Protein AF-A0A9W7G7T3-F1 (afdb_monomer_lite)

Sequence (96 aa):
MLIKSLGVVVLLHAAYGTIKFREANPDSLIESPPQEILLQLVVGFVIALVGTLYSLPPLGVVRGNSSKKENPKYVKPPPSSRSRDFDIFNHRMMPN

Organism: NCBI:txid722753

Secondary structure (DSSP, 8-state):
-HHHHHHHHHHHHHHHHHHHHHHH-TT-TTPPPPHHHHHHHHHHHHHHHHHHHTTSPPPP---------------PPPGGG--GGG----------

Foldseek 3Di:
DVLLVQLVVLLVVLVVQVVVVCVVPVPPPPDDPDVVSVVSNVVSVVSNVVVVVVVDDPDDPPPPPPPDPDDPPDDPDDPVPPPVPPPPDDPDDDDD

pLDDT: mean 76.76, std 17.27, range [45.81, 96.25]

Structure (mmCIF, N/CA/C/O backbone):
data_AF-A0A9W7G7T3-F1
#
_entry.id   AF-A0A9W7G7T3-F1
#
loop_
_atom_site.group_PDB
_atom_site.id
_atom_site.type_symbol
_atom_site.label_atom_id
_atom_site.label_alt_id
_atom_site.label_comp_id
_atom_site.label_asym_id
_atom_site.label_entity_id
_atom_site.label_seq_id
_atom_site.pdbx_PDB_ins_code
_atom_site.Cartn_x
_atom_site.Cartn_y
_atom_site.Cartn_z
_atom_site.occupancy
_atom_site.B_iso_or_equiv
_atom_site.auth_seq_id
_atom_site.auth_comp_id
_atom_site.auth_asym_id
_atom_site.auth_atom_id
_atom_site.pdbx_PDB_model_num
ATOM 1 N N . MET A 1 1 ? -13.928 -2.386 5.537 1.00 75.62 1 MET A N 1
ATOM 2 C CA . MET A 1 1 ? -13.401 -3.402 4.590 1.00 75.62 1 MET A CA 1
ATOM 3 C C . MET A 1 1 ? -13.118 -2.846 3.194 1.00 75.62 1 MET A C 1
ATOM 5 O O . MET A 1 1 ? -12.023 -3.090 2.709 1.00 75.62 1 MET A O 1
ATOM 9 N N . LEU A 1 2 ? -14.019 -2.060 2.586 1.00 87.94 2 LEU A N 1
ATOM 10 C CA . LEU A 1 2 ? -13.846 -1.510 1.225 1.00 87.94 2 LEU A CA 1
ATOM 11 C C . LEU A 1 2 ? -12.537 -0.722 1.004 1.00 87.94 2 LEU A C 1
ATOM 13 O O . LEU A 1 2 ? -11.865 -0.900 -0.007 1.00 87.94 2 LEU A O 1
ATOM 17 N N . ILE A 1 3 ? -12.134 0.106 1.973 1.00 89.25 3 ILE A N 1
ATOM 18 C CA . ILE A 1 3 ? -10.893 0.903 1.889 1.00 89.25 3 ILE A CA 1
ATOM 19 C C . ILE A 1 3 ? -9.653 -0.003 1.871 1.00 89.25 3 ILE A C 1
ATOM 21 O O . ILE A 1 3 ? -8.731 0.211 1.089 1.00 89.25 3 ILE A O 1
ATOM 25 N N . LYS A 1 4 ? -9.657 -1.067 2.685 1.00 89.81 4 LYS A N 1
ATOM 26 C CA . LYS A 1 4 ? -8.573 -2.055 2.716 1.00 89.81 4 LYS A CA 1
ATOM 27 C C . LYS A 1 4 ? -8.452 -2.771 1.369 1.00 89.81 4 LYS A C 1
ATOM 29 O O . LYS A 1 4 ? -7.348 -2.876 0.849 1.00 89.81 4 LYS A O 1
ATOM 34 N N . SER A 1 5 ? -9.564 -3.239 0.794 1.00 92.75 5 SER A N 1
ATOM 35 C CA . SER A 1 5 ? -9.543 -3.897 -0.520 1.00 92.75 5 SER A CA 1
ATOM 36 C C . SER A 1 5 ? -9.074 -2.957 -1.627 1.00 92.75 5 SER A C 1
ATOM 38 O O . SER A 1 5 ? -8.293 -3.377 -2.472 1.00 92.75 5 SER A O 1
ATOM 40 N N . LEU A 1 6 ? -9.477 -1.682 -1.591 1.00 93.38 6 LEU A N 1
ATOM 41 C CA . LEU A 1 6 ? -9.011 -0.686 -2.553 1.00 93.38 6 LEU A CA 1
ATOM 42 C C . LEU A 1 6 ? -7.488 -0.502 -2.477 1.00 93.38 6 LEU A C 1
ATOM 44 O O . LEU A 1 6 ? -6.818 -0.563 -3.503 1.00 93.38 6 LEU A O 1
ATOM 48 N N . GLY A 1 7 ? -6.932 -0.363 -1.268 1.00 91.38 7 GLY A N 1
ATOM 49 C CA . GLY A 1 7 ? -5.481 -0.275 -1.072 1.00 91.38 7 GLY A CA 1
ATOM 50 C C . GLY A 1 7 ? -4.733 -1.503 -1.603 1.00 91.38 7 GLY A C 1
ATOM 51 O O . GLY A 1 7 ? -3.716 -1.360 -2.276 1.00 91.38 7 GLY A O 1
ATOM 52 N N . VAL A 1 8 ? -5.271 -2.709 -1.385 1.00 93.94 8 VAL A N 1
ATOM 53 C CA . VAL A 1 8 ? -4.688 -3.956 -1.917 1.00 93.94 8 VAL A CA 1
ATOM 54 C C . VAL A 1 8 ? -4.709 -3.986 -3.447 1.00 93.94 8 VAL A C 1
ATOM 56 O O . VAL A 1 8 ? -3.714 -4.373 -4.052 1.00 93.94 8 VAL A O 1
ATOM 59 N N . VAL A 1 9 ? -5.801 -3.555 -4.085 1.00 95.88 9 VAL A N 1
ATOM 60 C CA . VAL A 1 9 ? -5.889 -3.494 -5.555 1.00 95.88 9 VAL A CA 1
ATOM 61 C C . VAL A 1 9 ? -4.871 -2.507 -6.126 1.00 95.88 9 VAL A C 1
ATOM 63 O O . VAL A 1 9 ? -4.199 -2.828 -7.103 1.00 95.88 9 VAL A O 1
ATOM 66 N N . VAL A 1 10 ? -4.703 -1.338 -5.501 1.00 94.06 10 VAL A N 1
ATOM 67 C CA . VAL A 1 10 ? -3.697 -0.348 -5.923 1.00 94.06 10 VAL A CA 1
ATOM 68 C C . VAL A 1 10 ? -2.280 -0.907 -5.784 1.00 94.06 10 VAL A C 1
ATOM 70 O O . VAL A 1 10 ? -1.472 -0.751 -6.696 1.00 94.06 10 VAL A O 1
ATOM 73 N N . LEU A 1 11 ? -1.983 -1.610 -4.688 1.00 95.69 11 LEU A N 1
ATOM 74 C CA . LEU A 1 11 ? -0.689 -2.274 -4.494 1.00 95.69 11 LEU A CA 1
ATOM 75 C C . LEU A 1 11 ? -0.437 -3.369 -5.534 1.00 95.69 11 LEU A C 1
ATOM 77 O O . LEU A 1 11 ? 0.665 -3.462 -6.069 1.00 95.69 11 LEU A O 1
ATOM 81 N N . LEU A 1 12 ? -1.456 -4.171 -5.852 1.00 96.25 12 LEU A N 1
ATOM 82 C CA . LEU A 1 12 ? -1.363 -5.195 -6.891 1.00 96.25 12 LEU A CA 1
ATOM 83 C C . LEU A 1 12 ? -1.086 -4.564 -8.260 1.00 96.25 12 LEU A C 1
ATOM 85 O O . LEU A 1 12 ? -0.259 -5.062 -9.019 1.00 96.25 12 LEU A O 1
ATOM 89 N N . HIS A 1 13 ? -1.747 -3.446 -8.560 1.00 95.06 13 HIS A N 1
ATOM 90 C CA . HIS A 1 13 ? -1.531 -2.713 -9.799 1.00 95.06 13 HIS A CA 1
ATOM 91 C C . HIS A 1 13 ? -0.112 -2.131 -9.883 1.00 95.06 13 HIS A C 1
ATOM 93 O O . HIS A 1 13 ? 0.548 -2.284 -10.909 1.00 95.06 13 HIS A O 1
ATOM 99 N N . ALA A 1 14 ? 0.400 -1.549 -8.795 1.00 93.69 14 ALA A N 1
ATOM 100 C CA . ALA A 1 14 ? 1.781 -1.072 -8.731 1.00 93.69 14 ALA A CA 1
ATOM 101 C C . ALA A 1 14 ? 2.793 -2.220 -8.918 1.00 93.69 14 ALA A C 1
ATOM 103 O O . ALA A 1 14 ? 3.767 -2.071 -9.653 1.00 93.69 14 ALA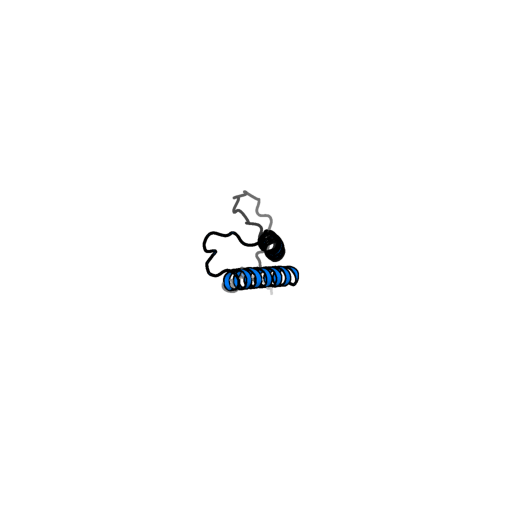 A O 1
ATOM 104 N N . ALA A 1 15 ? 2.540 -3.387 -8.313 1.00 93.62 15 ALA A N 1
ATOM 105 C CA . ALA A 1 15 ? 3.373 -4.579 -8.481 1.00 93.62 15 ALA A CA 1
ATOM 106 C C . ALA A 1 15 ? 3.347 -5.119 -9.920 1.00 93.62 15 ALA A C 1
ATOM 108 O O . ALA A 1 15 ? 4.371 -5.536 -10.452 1.00 93.62 15 ALA A O 1
ATOM 109 N N . TYR A 1 16 ? 2.194 -5.083 -10.586 1.00 94.69 16 TYR A N 1
ATOM 110 C CA . TYR A 1 16 ? 2.124 -5.412 -12.008 1.00 94.69 16 TYR A CA 1
ATOM 111 C C . TYR A 1 16 ? 2.949 -4.430 -12.854 1.00 94.69 16 TYR A C 1
ATOM 113 O O . TYR A 1 16 ? 3.685 -4.850 -13.747 1.00 94.69 16 TYR A O 1
ATOM 121 N N . GLY A 1 17 ? 2.884 -3.134 -12.533 1.00 91.62 17 GLY A N 1
ATOM 122 C CA . GLY A 1 17 ? 3.692 -2.099 -13.174 1.00 91.62 17 GLY A CA 1
ATOM 123 C C . GLY A 1 17 ? 5.197 -2.341 -13.033 1.00 91.62 17 GLY A C 1
ATOM 124 O O . GLY A 1 17 ? 5.922 -2.239 -14.022 1.00 91.62 17 GLY A O 1
ATOM 125 N N . THR A 1 18 ? 5.679 -2.729 -11.846 1.00 90.56 18 THR A N 1
ATOM 126 C CA . THR A 1 18 ? 7.108 -3.041 -11.649 1.00 90.56 18 THR A CA 1
ATOM 127 C C . THR A 1 18 ? 7.548 -4.271 -12.438 1.00 90.56 18 THR A C 1
ATOM 129 O O . THR A 1 18 ? 8.636 -4.262 -13.013 1.00 90.56 18 THR A O 1
ATOM 132 N N . ILE A 1 19 ? 6.706 -5.308 -12.514 1.00 91.50 19 ILE A N 1
ATOM 133 C CA . ILE A 1 19 ? 6.983 -6.499 -13.328 1.00 91.50 19 ILE A CA 1
ATOM 134 C C . ILE A 1 19 ? 7.094 -6.105 -14.800 1.00 91.50 19 ILE A C 1
ATOM 136 O O . ILE A 1 19 ? 8.076 -6.453 -15.449 1.00 91.50 19 ILE A O 1
ATOM 140 N N . LYS A 1 20 ? 6.141 -5.321 -15.315 1.00 91.62 20 LYS A N 1
ATOM 141 C CA . LYS A 1 20 ? 6.155 -4.876 -16.713 1.00 91.62 20 LYS A CA 1
ATOM 142 C C . LYS A 1 20 ? 7.336 -3.976 -17.046 1.00 91.62 20 LYS A C 1
ATOM 144 O O . LYS A 1 20 ? 7.934 -4.139 -18.104 1.00 91.62 20 LYS A O 1
ATOM 149 N N . PHE A 1 21 ? 7.712 -3.078 -16.139 1.00 89.31 21 PHE A N 1
ATOM 150 C CA . PHE A 1 21 ? 8.914 -2.264 -16.296 1.00 89.31 21 PHE A CA 1
ATOM 151 C C . PHE A 1 21 ? 10.175 -3.131 -16.408 1.00 89.31 21 PHE A C 1
ATOM 153 O O . PHE A 1 21 ? 11.022 -2.877 -17.262 1.00 89.31 21 PHE A O 1
ATOM 160 N N . ARG A 1 22 ? 10.272 -4.187 -15.593 1.00 88.62 22 ARG A N 1
ATOM 161 C CA . ARG A 1 22 ? 11.414 -5.107 -15.598 1.00 88.62 22 ARG A CA 1
ATOM 162 C C . ARG A 1 22 ? 11.428 -6.056 -16.795 1.00 88.62 22 ARG A C 1
ATOM 164 O O . ARG A 1 22 ? 12.499 -6.400 -17.273 1.00 88.62 22 ARG A O 1
ATOM 171 N N . GLU A 1 23 ? 10.262 -6.461 -17.290 1.00 89.75 23 GLU A N 1
ATOM 172 C CA . GLU A 1 23 ? 10.150 -7.195 -18.557 1.00 89.75 23 GLU A CA 1
ATOM 173 C C . GLU A 1 23 ? 10.600 -6.336 -19.745 1.00 89.75 23 GLU A C 1
ATOM 175 O O . GLU A 1 23 ? 11.249 -6.845 -20.654 1.00 89.75 23 GLU A O 1
ATOM 180 N N . ALA A 1 24 ? 10.273 -5.040 -19.738 1.00 89.19 24 ALA A N 1
ATOM 181 C CA . ALA A 1 24 ? 10.669 -4.111 -20.794 1.00 89.19 24 ALA A CA 1
ATOM 182 C C . ALA A 1 24 ? 12.160 -3.736 -20.740 1.00 89.19 24 ALA A C 1
ATOM 184 O O . ALA A 1 24 ? 12.748 -3.457 -21.781 1.00 89.19 24 ALA A O 1
ATOM 185 N N . ASN A 1 25 ? 12.768 -3.751 -19.550 1.00 88.06 25 ASN A N 1
ATOM 186 C CA . ASN A 1 25 ? 14.169 -3.390 -19.332 1.00 88.06 25 ASN A CA 1
ATOM 187 C C . ASN A 1 25 ? 14.905 -4.517 -18.576 1.00 88.06 25 ASN A C 1
ATOM 189 O O . ASN A 1 25 ? 15.207 -4.390 -17.388 1.00 88.06 25 ASN A O 1
ATOM 193 N N . PRO A 1 26 ? 15.182 -5.659 -19.231 1.00 82.62 26 PRO A N 1
ATOM 194 C CA . PRO A 1 26 ? 15.773 -6.823 -18.567 1.00 82.62 26 PRO A CA 1
ATOM 195 C C . PRO A 1 26 ? 17.222 -6.588 -18.111 1.00 82.62 26 PRO A C 1
ATOM 197 O O . PRO A 1 26 ? 17.637 -7.126 -17.083 1.00 82.62 26 PRO A O 1
ATOM 200 N N . ASP A 1 27 ? 17.968 -5.752 -18.837 1.00 82.44 27 ASP A N 1
ATOM 201 C CA . ASP A 1 27 ? 19.384 -5.465 -18.573 1.00 82.44 27 ASP A CA 1
ATOM 202 C C . ASP A 1 27 ? 19.585 -4.368 -17.514 1.00 82.44 27 ASP A C 1
ATOM 204 O O . ASP A 1 27 ? 20.682 -4.184 -16.982 1.00 82.44 27 ASP A O 1
ATOM 208 N N . SER A 1 28 ? 18.518 -3.655 -17.148 1.00 72.12 28 SER A N 1
ATOM 209 C CA . SER A 1 28 ? 18.555 -2.524 -16.225 1.00 72.12 28 SER A CA 1
ATOM 210 C C . SER A 1 28 ? 18.466 -2.979 -14.760 1.00 72.12 28 SER A C 1
ATOM 212 O O . SER A 1 28 ? 17.670 -2.472 -13.971 1.00 72.12 28 SER A O 1
ATOM 214 N N . LEU A 1 29 ? 19.299 -3.948 -14.362 1.00 66.81 29 LEU A N 1
ATOM 215 C CA . LEU A 1 29 ? 19.315 -4.517 -13.002 1.00 66.81 29 LEU A CA 1
ATOM 216 C C . LEU A 1 29 ? 19.540 -3.475 -11.888 1.00 66.81 29 LEU A C 1
ATOM 218 O O . LEU A 1 29 ? 19.246 -3.753 -10.727 1.00 66.81 29 LEU A O 1
ATOM 222 N N . ILE A 1 30 ? 20.065 -2.299 -12.240 1.00 70.88 30 ILE A N 1
ATOM 223 C CA . ILE A 1 30 ? 20.409 -1.203 -11.324 1.00 70.88 30 ILE A CA 1
ATOM 224 C C . ILE A 1 30 ? 19.446 -0.014 -11.486 1.00 70.88 30 ILE A C 1
ATOM 226 O O . ILE A 1 30 ? 19.405 0.875 -10.637 1.00 70.88 30 ILE A O 1
ATOM 230 N N . GLU A 1 31 ? 18.648 0.017 -12.554 1.00 78.31 31 GLU A N 1
ATOM 231 C CA . GLU A 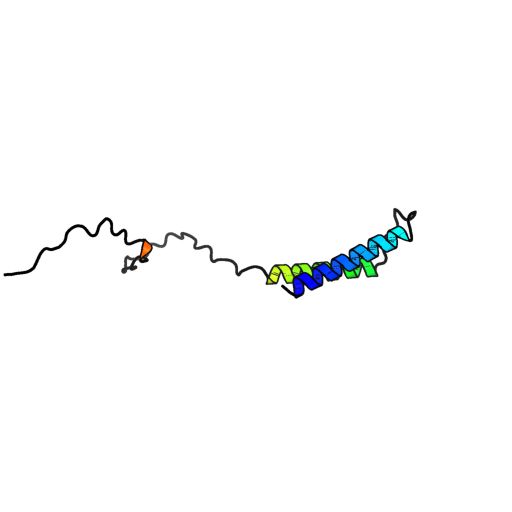1 31 ? 17.806 1.169 -12.849 1.00 78.31 31 GLU A CA 1
ATOM 232 C C . GLU A 1 31 ? 16.554 1.142 -11.975 1.00 78.31 31 GLU A C 1
ATOM 234 O O . GLU A 1 31 ? 15.786 0.176 -11.942 1.00 78.31 31 GLU A O 1
ATOM 239 N N . SER A 1 32 ? 16.373 2.212 -11.207 1.00 78.06 32 SER A N 1
ATOM 240 C CA . SER A 1 32 ? 15.204 2.361 -10.355 1.00 78.06 32 SER A CA 1
ATOM 241 C C . SER A 1 32 ? 13.940 2.491 -11.210 1.00 78.06 32 SER A C 1
ATOM 243 O O . SER A 1 32 ? 13.972 3.212 -12.210 1.00 78.06 32 SER A O 1
ATOM 245 N N . PRO A 1 33 ? 12.811 1.883 -10.799 1.00 82.62 33 PRO A N 1
ATOM 246 C CA . PRO A 1 33 ? 11.539 2.064 -11.483 1.00 82.62 33 PRO A CA 1
ATOM 247 C C . PRO A 1 33 ? 11.142 3.546 -11.587 1.00 82.62 33 PRO A C 1
ATOM 249 O O . PRO A 1 33 ? 11.521 4.340 -10.717 1.00 82.62 33 PRO A O 1
ATOM 252 N N . PRO A 1 34 ? 10.315 3.915 -12.583 1.00 88.00 34 PRO A N 1
ATOM 253 C CA . PRO A 1 34 ? 9.762 5.256 -12.703 1.00 88.00 34 PRO A CA 1
ATOM 254 C C . PRO A 1 34 ? 9.139 5.728 -11.387 1.00 88.00 34 PRO A C 1
ATOM 256 O O . PRO A 1 34 ? 8.450 4.968 -10.696 1.00 88.00 34 PRO A O 1
ATOM 259 N N . GLN A 1 35 ? 9.345 7.005 -11.060 1.00 89.62 35 GLN A N 1
ATOM 260 C CA . GLN A 1 35 ? 8.853 7.613 -9.817 1.00 89.62 35 GLN A CA 1
ATOM 261 C C . GLN A 1 35 ? 7.333 7.473 -9.646 1.00 89.62 35 GLN A C 1
ATOM 263 O O . GLN A 1 35 ? 6.849 7.384 -8.521 1.00 89.62 35 GLN A O 1
ATOM 268 N N . GLU A 1 36 ? 6.585 7.389 -10.745 1.00 90.62 36 GLU A N 1
ATOM 269 C CA . GLU A 1 36 ? 5.138 7.165 -10.742 1.00 90.62 36 GLU A CA 1
ATOM 270 C C . GLU A 1 36 ? 4.750 5.835 -10.079 1.00 90.62 36 GLU A C 1
ATOM 272 O O . GLU A 1 36 ? 3.835 5.795 -9.255 1.00 90.62 36 GLU A O 1
ATOM 277 N N . ILE A 1 37 ? 5.487 4.756 -10.367 1.00 91.50 37 ILE A N 1
ATOM 278 C CA . ILE A 1 37 ? 5.226 3.428 -9.792 1.00 91.50 37 ILE A CA 1
ATOM 279 C C . ILE A 1 37 ? 5.547 3.433 -8.295 1.00 91.50 37 ILE A C 1
ATOM 281 O O . ILE A 1 37 ? 4.796 2.882 -7.487 1.00 91.50 37 ILE A O 1
ATOM 285 N N . LEU A 1 38 ? 6.637 4.104 -7.912 1.00 91.50 38 LEU A N 1
ATOM 286 C CA . LEU A 1 38 ? 7.003 4.299 -6.509 1.00 91.50 38 LEU A CA 1
ATOM 287 C C . LEU A 1 38 ? 5.926 5.090 -5.757 1.00 91.50 38 LEU A 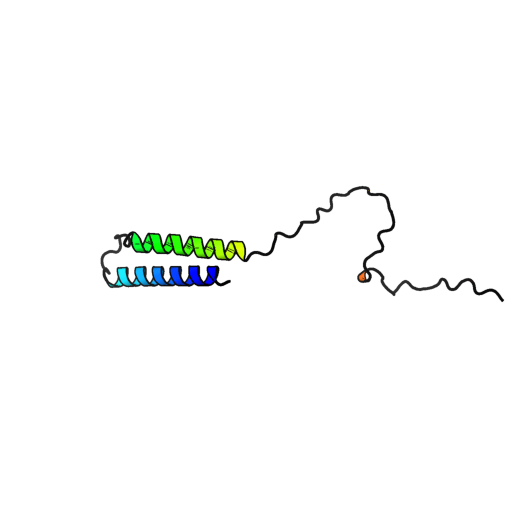C 1
ATOM 289 O O . LEU A 1 38 ? 5.514 4.682 -4.671 1.00 91.50 38 LEU A O 1
ATOM 293 N N . LEU A 1 39 ? 5.422 6.179 -6.340 1.00 94.00 39 LEU A N 1
ATOM 294 C CA . LEU A 1 39 ? 4.349 6.976 -5.750 1.00 94.00 39 LEU A CA 1
ATOM 295 C C . LEU A 1 39 ? 3.076 6.141 -5.570 1.00 94.00 39 LEU A C 1
ATOM 297 O O . LEU A 1 39 ? 2.466 6.172 -4.502 1.00 94.00 39 LEU A O 1
ATOM 301 N N . GLN A 1 40 ? 2.701 5.351 -6.577 1.00 93.38 40 GLN A N 1
ATOM 302 C CA . GLN A 1 40 ? 1.527 4.484 -6.508 1.00 93.38 40 GLN A CA 1
ATOM 303 C C . GLN A 1 40 ? 1.662 3.411 -5.421 1.00 93.38 40 GLN A C 1
ATOM 305 O O . GLN A 1 40 ? 0.696 3.140 -4.704 1.00 93.38 40 GLN A O 1
ATOM 310 N N . LEU A 1 41 ? 2.861 2.847 -5.248 1.00 94.75 41 LEU A N 1
ATOM 311 C CA . LEU A 1 41 ? 3.163 1.906 -4.172 1.00 94.75 41 LEU A CA 1
ATOM 312 C C . LEU A 1 41 ? 2.983 2.561 -2.794 1.00 94.75 41 LEU A C 1
ATOM 314 O O . LEU A 1 41 ? 2.311 1.998 -1.930 1.00 94.75 41 LEU A O 1
ATOM 318 N N . VAL A 1 42 ? 3.539 3.763 -2.598 1.00 95.69 42 VAL A N 1
ATOM 319 C CA . VAL A 1 42 ? 3.440 4.509 -1.331 1.00 95.69 42 VAL A CA 1
ATOM 320 C C . VAL A 1 42 ? 1.986 4.867 -1.024 1.00 95.69 42 VAL A C 1
ATOM 322 O O . VAL A 1 42 ? 1.510 4.619 0.084 1.00 95.69 42 VAL A O 1
ATOM 325 N N . VAL A 1 43 ? 1.249 5.391 -2.004 1.00 94.81 43 VAL A N 1
ATOM 326 C CA . VAL A 1 43 ? -0.169 5.742 -1.846 1.00 94.81 43 VAL A CA 1
ATOM 327 C C . VAL A 1 43 ? -1.007 4.499 -1.539 1.00 94.81 43 VAL A C 1
ATOM 329 O O . VAL A 1 43 ? -1.795 4.506 -0.591 1.00 94.81 43 VAL A O 1
ATOM 332 N N . GLY A 1 44 ? -0.808 3.406 -2.282 1.00 93.81 44 GLY A N 1
ATOM 333 C CA . GLY A 1 44 ? -1.490 2.133 -2.041 1.00 93.81 4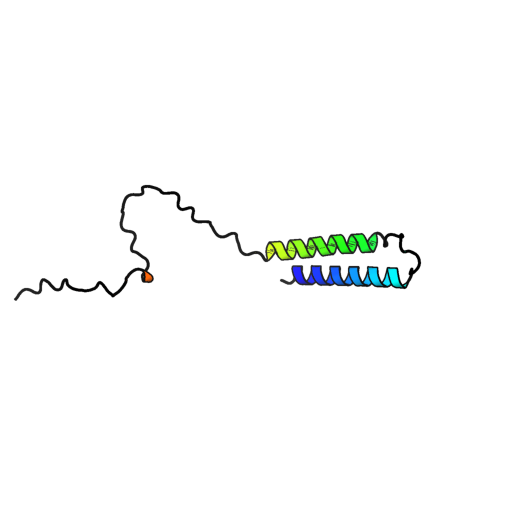4 GLY A CA 1
ATOM 334 C C . GLY A 1 44 ? -1.214 1.578 -0.643 1.00 93.81 44 GLY A C 1
ATOM 335 O O . GLY A 1 44 ? -2.141 1.144 0.046 1.00 93.81 44 GLY A O 1
ATOM 336 N N . PHE A 1 45 ? 0.038 1.664 -0.187 1.00 94.88 45 PHE A N 1
ATOM 337 C CA . PHE A 1 45 ? 0.445 1.244 1.151 1.00 94.88 45 PHE A CA 1
ATOM 338 C C . PHE A 1 45 ? -0.247 2.064 2.243 1.00 94.88 45 PHE A C 1
ATOM 340 O O . PHE A 1 45 ? -0.817 1.486 3.168 1.00 94.88 45 PHE A O 1
ATOM 347 N N . VAL A 1 46 ? -0.267 3.394 2.119 1.00 96.12 46 VAL A N 1
ATOM 348 C CA . VAL A 1 46 ? -0.929 4.278 3.091 1.00 96.12 46 VAL A CA 1
ATOM 349 C C . VAL A 1 46 ? -2.430 3.993 3.159 1.00 96.12 46 VAL A C 1
ATOM 351 O O . VAL A 1 46 ? -2.976 3.861 4.254 1.00 96.12 46 VAL A O 1
ATOM 354 N N . ILE A 1 47 ? -3.104 3.825 2.017 1.00 94.38 47 ILE A N 1
ATOM 355 C CA . ILE A 1 47 ? -4.540 3.498 1.979 1.00 94.38 47 ILE A CA 1
ATOM 356 C C . ILE A 1 47 ? -4.810 2.145 2.649 1.00 94.38 47 ILE A C 1
ATOM 358 O O . ILE A 1 47 ? -5.739 2.025 3.453 1.00 94.38 47 ILE A O 1
ATOM 362 N N . ALA A 1 48 ? -3.998 1.127 2.349 1.00 94.00 48 ALA A N 1
ATOM 363 C CA . ALA A 1 48 ? -4.124 -0.189 2.964 1.00 94.00 48 ALA A CA 1
ATOM 364 C C . ALA A 1 48 ? -3.900 -0.121 4.483 1.00 94.00 48 ALA A C 1
ATOM 366 O O . ALA A 1 48 ? -4.704 -0.672 5.237 1.00 94.00 48 ALA A O 1
ATOM 367 N N . LEU A 1 49 ? -2.872 0.605 4.934 1.00 94.12 49 LEU A N 1
ATOM 368 C CA . LEU A 1 49 ? -2.551 0.805 6.346 1.00 94.12 49 LEU A CA 1
ATOM 369 C C . LEU A 1 49 ? -3.704 1.487 7.088 1.00 94.12 49 LEU A C 1
ATOM 371 O O . LEU A 1 49 ? -4.185 0.973 8.098 1.00 94.12 49 LEU A O 1
ATOM 375 N N . VAL A 1 50 ? -4.214 2.594 6.551 1.00 93.88 50 VAL A N 1
ATOM 376 C CA . VAL A 1 50 ? -5.375 3.300 7.106 1.00 93.88 50 VAL A CA 1
ATOM 377 C C . VAL A 1 50 ? -6.589 2.370 7.163 1.00 93.88 50 VAL A C 1
ATOM 379 O O . VAL A 1 50 ? -7.240 2.254 8.201 1.00 93.88 50 VAL A O 1
ATOM 382 N N . GLY A 1 51 ? -6.853 1.628 6.084 1.00 91.31 51 GLY A N 1
ATOM 383 C CA . GLY A 1 51 ? -7.923 0.636 6.033 1.00 91.31 51 GLY A CA 1
ATOM 384 C C . GLY A 1 51 ? -7.785 -0.472 7.084 1.00 91.31 51 GLY A C 1
ATOM 385 O O . GLY A 1 51 ? -8.799 -0.942 7.602 1.00 91.31 51 GLY A O 1
ATOM 386 N N . THR A 1 52 ? -6.559 -0.883 7.423 1.00 90.56 52 THR A N 1
ATOM 387 C CA . THR A 1 52 ? -6.312 -1.841 8.514 1.00 90.56 52 THR A CA 1
ATOM 388 C C . THR A 1 52 ? -6.509 -1.221 9.889 1.00 90.56 52 THR A C 1
ATOM 390 O O . THR A 1 52 ? -7.140 -1.852 10.733 1.00 90.56 52 THR A O 1
ATOM 393 N N . LEU A 1 53 ? -6.059 0.019 10.096 1.00 90.00 53 LEU A N 1
ATOM 394 C CA . LEU A 1 53 ? -6.161 0.710 11.379 1.00 90.00 53 LEU A CA 1
ATOM 395 C C . LEU A 1 53 ? -7.625 0.948 11.772 1.00 90.00 53 LEU A C 1
ATOM 397 O O . LEU A 1 53 ? -8.015 0.658 12.897 1.00 90.00 53 LEU A O 1
ATOM 401 N N . TYR A 1 54 ? -8.461 1.367 10.818 1.00 89.19 54 TYR A N 1
ATOM 402 C CA . TYR A 1 54 ? -9.907 1.517 11.027 1.00 89.19 54 TYR A CA 1
ATOM 403 C C . TYR A 1 54 ? -10.651 0.192 11.220 1.00 89.19 54 TYR A C 1
ATOM 405 O O . TYR A 1 54 ? -11.782 0.186 11.697 1.00 89.19 54 TYR A O 1
ATOM 413 N N . SER A 1 55 ? -10.058 -0.930 10.810 1.00 87.44 55 SER A N 1
ATOM 414 C CA . SER A 1 55 ? -10.662 -2.251 10.987 1.00 87.44 55 SER A CA 1
ATOM 415 C C . SER A 1 55 ? -10.345 -2.869 12.349 1.00 87.44 55 SER A C 1
ATOM 417 O O . SER A 1 55 ? -10.889 -3.935 12.648 1.00 87.44 55 SER A O 1
ATOM 419 N N . LEU A 1 56 ? -9.456 -2.263 13.142 1.00 86.12 56 LEU A N 1
ATOM 420 C CA . LEU A 1 56 ? -9.141 -2.760 14.473 1.00 86.12 56 LEU A CA 1
ATOM 421 C C . LEU A 1 56 ? -10.332 -2.516 15.411 1.00 86.12 56 LEU A C 1
ATOM 423 O O . LEU A 1 56 ? -10.904 -1.424 15.406 1.00 86.12 56 LEU A O 1
ATOM 427 N N . PRO A 1 57 ? -10.714 -3.513 16.226 1.00 83.56 57 PRO A N 1
ATOM 428 C CA . PRO A 1 57 ? -11.686 -3.287 17.281 1.00 83.56 57 PRO A CA 1
ATOM 429 C C . PRO A 1 57 ? -11.139 -2.256 18.283 1.00 83.56 57 PRO A C 1
ATOM 431 O O . PRO A 1 57 ? -9.918 -2.130 18.432 1.00 83.56 57 PRO A O 1
ATOM 434 N N . PRO A 1 58 ? -12.019 -1.523 18.988 1.00 83.62 58 PRO A N 1
ATOM 435 C CA . PRO A 1 58 ? -11.585 -0.601 20.027 1.00 83.62 58 PRO A CA 1
ATOM 436 C C . PRO A 1 58 ? -10.729 -1.341 21.058 1.00 83.62 58 PRO A C 1
ATOM 438 O O . PRO A 1 58 ? -11.032 -2.478 21.431 1.00 83.62 58 PRO A O 1
ATOM 441 N N . LEU A 1 59 ? -9.653 -0.691 21.507 1.00 83.12 59 LEU A N 1
ATOM 442 C CA . LEU A 1 59 ? -8.769 -1.243 22.529 1.00 83.12 59 LEU A CA 1
ATOM 443 C C . LEU A 1 59 ? -9.597 -1.577 23.774 1.00 83.12 59 LEU A C 1
ATOM 445 O O . LEU A 1 59 ? -10.252 -0.710 24.355 1.00 83.12 59 LEU A O 1
ATOM 449 N N . GLY A 1 60 ? -9.589 -2.854 24.156 1.00 78.44 60 GLY A N 1
ATOM 450 C CA . GLY A 1 60 ? -10.279 -3.319 25.348 1.00 78.44 60 GLY A CA 1
ATOM 451 C C . GLY A 1 60 ? -9.708 -2.638 26.587 1.00 78.44 60 GLY A C 1
ATOM 452 O O . GLY A 1 60 ? -8.491 -2.514 26.735 1.00 78.44 60 GLY A O 1
ATOM 453 N N . VAL A 1 61 ? -10.584 -2.200 27.491 1.00 78.06 61 VAL A N 1
ATOM 454 C CA . VAL A 1 61 ? -10.154 -1.639 28.773 1.00 78.06 61 VAL A CA 1
ATOM 455 C C . VAL A 1 61 ? -9.485 -2.757 29.565 1.00 78.06 61 VAL A C 1
ATOM 457 O O . VAL A 1 61 ? -10.145 -3.688 30.028 1.00 78.06 61 VAL A O 1
ATOM 460 N N . VAL A 1 62 ? -8.165 -2.669 29.726 1.00 75.00 62 VAL A N 1
ATOM 461 C CA . VAL A 1 62 ? -7.430 -3.544 30.637 1.00 75.00 62 VAL A CA 1
ATOM 462 C C . VAL A 1 62 ? -7.876 -3.171 32.042 1.00 75.00 62 VAL A C 1
ATOM 464 O O . VAL A 1 62 ? -7.482 -2.140 32.588 1.00 75.00 62 VAL A O 1
ATOM 467 N N . ARG A 1 63 ? -8.758 -3.990 32.620 1.00 67.94 63 ARG A N 1
ATOM 468 C CA . ARG A 1 63 ? -9.177 -3.859 34.013 1.00 67.94 63 ARG A CA 1
ATOM 469 C C . ARG A 1 63 ? -7.975 -4.229 34.871 1.00 67.94 63 ARG A C 1
ATOM 471 O O . ARG A 1 63 ? -7.776 -5.387 35.220 1.00 67.94 63 ARG A O 1
ATOM 478 N N . GLY A 1 64 ? -7.131 -3.240 35.147 1.00 61.47 64 GLY A N 1
ATOM 479 C CA . GLY A 1 64 ? -6.064 -3.393 36.116 1.00 61.47 64 GLY A CA 1
ATOM 480 C C . GLY A 1 64 ? -6.700 -3.810 37.433 1.00 61.47 64 GLY A C 1
ATOM 481 O O . GLY A 1 64 ? -7.604 -3.127 37.922 1.00 61.47 64 GLY A O 1
ATOM 482 N N . ASN A 1 65 ? -6.231 -4.914 38.011 1.00 60.34 65 ASN A N 1
ATOM 483 C CA . ASN A 1 65 ? -6.468 -5.246 39.412 1.00 60.34 65 ASN A CA 1
ATOM 484 C C . ASN A 1 65 ? -5.724 -4.220 40.284 1.00 60.34 65 ASN A C 1
ATOM 486 O O . ASN A 1 65 ? -4.804 -4.546 41.026 1.00 60.34 65 ASN A O 1
ATOM 490 N N . SER A 1 66 ? -6.090 -2.943 40.167 1.00 54.19 66 SER A N 1
ATOM 491 C CA . SER A 1 66 ? -5.779 -1.956 41.178 1.00 54.19 66 SER A CA 1
ATOM 492 C C . SER A 1 66 ? -6.640 -2.344 42.367 1.00 54.19 66 SER A C 1
ATOM 494 O O . SER A 1 66 ? -7.851 -2.130 42.376 1.00 54.19 66 SER A O 1
ATOM 496 N N . SER A 1 67 ? -6.002 -3.030 43.311 1.00 54.00 67 SER A N 1
ATOM 497 C CA . SER A 1 67 ? -6.492 -3.344 44.645 1.00 54.00 67 SER A CA 1
ATOM 498 C C . SER A 1 67 ? -6.990 -2.064 45.329 1.00 54.00 67 SER A C 1
ATOM 500 O O . SER A 1 67 ? -6.291 -1.457 46.140 1.00 54.00 67 SER A O 1
ATOM 502 N N . LYS A 1 68 ? -8.209 -1.627 45.010 1.00 46.50 68 LYS A N 1
ATOM 503 C CA . LYS A 1 68 ? -8.932 -0.653 45.814 1.00 46.50 68 LYS A CA 1
ATOM 504 C C . LYS A 1 68 ? -9.689 -1.417 46.886 1.00 46.50 68 LYS A C 1
ATOM 506 O O . LYS A 1 68 ? -10.637 -2.144 46.607 1.00 46.50 68 LYS A O 1
ATOM 511 N N . LYS A 1 69 ? -9.229 -1.215 48.124 1.00 51.56 69 LYS A N 1
ATOM 512 C CA . LYS A 1 69 ? -10.038 -1.285 49.341 1.00 51.56 69 LYS A CA 1
ATOM 513 C C . LYS A 1 69 ? -11.329 -0.505 49.086 1.00 51.56 69 LYS A C 1
ATOM 515 O O . LYS A 1 69 ? -11.336 0.716 49.199 1.00 51.56 69 LYS A O 1
ATOM 520 N N . GLU A 1 70 ? -12.397 -1.189 48.709 1.00 46.81 70 GLU A N 1
ATOM 521 C CA . GLU A 1 70 ? -13.712 -0.583 48.566 1.00 46.81 70 GLU A CA 1
ATOM 522 C C . GLU A 1 70 ? -14.700 -1.403 49.393 1.00 46.81 70 GLU A C 1
ATOM 524 O O . GLU A 1 70 ? -14.787 -2.625 49.283 1.00 46.81 70 GLU A O 1
ATO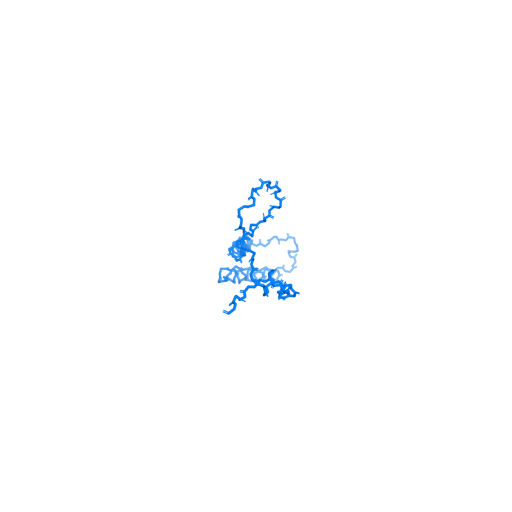M 529 N N . ASN A 1 71 ? -15.344 -0.700 50.321 1.00 45.81 71 ASN A N 1
ATOM 530 C CA . ASN A 1 71 ? -16.291 -1.205 51.304 1.00 45.81 71 ASN A CA 1
ATOM 531 C C . ASN A 1 71 ? -17.316 -2.177 50.687 1.00 45.81 71 ASN A C 1
ATOM 533 O O . ASN A 1 71 ? -17.836 -1.893 49.605 1.00 45.81 71 ASN A O 1
ATOM 537 N N . PRO A 1 72 ? -17.688 -3.272 51.376 1.00 47.62 72 PRO A N 1
ATOM 538 C CA . PRO A 1 72 ? -18.601 -4.272 50.839 1.00 47.62 72 PRO A CA 1
ATOM 539 C C . PRO A 1 72 ? -20.049 -3.760 50.879 1.00 47.62 72 PRO A C 1
ATOM 541 O O . PRO A 1 72 ? -20.856 -4.170 51.708 1.00 47.62 72 PRO A O 1
ATOM 544 N N . LYS A 1 73 ? -20.417 -2.858 49.966 1.00 49.72 73 LYS A N 1
ATOM 545 C CA . LYS A 1 73 ? -21.823 -2.636 49.612 1.00 49.72 73 LYS A CA 1
ATOM 546 C C . LYS A 1 73 ? -22.179 -3.578 48.468 1.00 49.72 73 LYS A C 1
ATOM 548 O O . LYS A 1 73 ? -22.015 -3.241 47.305 1.00 49.72 73 LYS A O 1
ATOM 553 N N . TYR A 1 74 ? -22.631 -4.773 48.855 1.00 51.97 74 TYR A N 1
ATOM 554 C CA . TYR A 1 74 ? -23.505 -5.678 48.100 1.00 51.97 74 TYR A CA 1
ATOM 555 C C . TYR A 1 74 ? -23.400 -5.585 46.569 1.00 51.97 74 TYR A C 1
ATOM 557 O O . TYR A 1 74 ? -24.311 -5.125 45.880 1.00 51.97 74 TYR A O 1
ATOM 565 N N . VAL A 1 75 ? -22.302 -6.107 46.027 1.00 52.59 75 VAL A N 1
ATOM 566 C CA . VAL A 1 75 ? -22.255 -6.516 44.624 1.00 52.59 75 VAL A CA 1
ATOM 567 C C . VAL A 1 75 ? -23.025 -7.829 44.539 1.00 52.59 75 VAL A C 1
ATOM 569 O O . VAL A 1 75 ? -22.543 -8.858 45.007 1.00 52.59 75 VAL A O 1
ATOM 572 N N . LYS A 1 76 ? -24.244 -7.802 43.984 1.00 58.97 76 LYS A N 1
ATOM 573 C CA . LYS A 1 76 ? -24.914 -9.038 43.558 1.00 58.97 76 LYS A CA 1
ATOM 574 C C . LYS A 1 76 ? -23.984 -9.711 42.541 1.00 58.97 76 LYS A C 1
ATOM 576 O O . LYS A 1 76 ? -23.708 -9.094 41.509 1.00 58.97 76 LYS A O 1
ATOM 581 N N . PRO A 1 77 ? -23.457 -10.911 42.823 1.00 59.03 77 PRO A N 1
ATOM 582 C CA . PRO A 1 77 ? -22.574 -11.570 41.881 1.00 59.03 77 PRO A CA 1
ATOM 583 C C . PRO A 1 77 ? -23.354 -11.917 40.600 1.00 59.03 77 PRO A C 1
ATOM 585 O O . PRO A 1 77 ? -24.575 -12.115 40.656 1.00 59.03 77 PRO A O 1
ATOM 588 N N . PRO A 1 78 ? -22.681 -11.963 39.437 1.00 55.75 78 PRO A N 1
ATOM 589 C CA . PRO A 1 78 ? -23.308 -12.372 38.188 1.00 55.75 78 PRO A CA 1
ATOM 590 C C . PRO A 1 78 ? -23.928 -13.774 38.339 1.00 55.75 78 PRO A C 1
ATOM 592 O O . PRO A 1 78 ? -23.413 -14.596 39.101 1.00 55.75 78 PRO A O 1
ATOM 595 N N . PRO A 1 79 ? -25.030 -14.079 37.627 1.00 57.03 79 PRO A N 1
ATOM 596 C CA . PRO A 1 79 ? -25.806 -15.309 37.825 1.00 57.03 79 PRO A CA 1
ATOM 597 C C . PRO A 1 79 ? -25.000 -16.597 37.597 1.00 57.03 79 PRO A C 1
ATOM 599 O O . PRO A 1 79 ? -25.390 -17.648 38.093 1.00 57.03 79 PRO A O 1
ATOM 602 N N . SER A 1 80 ? -23.858 -16.519 36.908 1.00 57.62 80 SER A N 1
ATOM 603 C CA . SER A 1 80 ? -22.925 -17.630 36.690 1.00 57.62 80 SER A CA 1
ATOM 604 C C . SER A 1 80 ? -22.039 -17.965 37.897 1.00 57.62 80 SER A C 1
ATOM 606 O O . SER A 1 80 ? -21.434 -19.028 37.920 1.00 57.62 80 SER A O 1
ATOM 608 N N . SER A 1 81 ? -21.945 -17.081 38.895 1.00 53.66 81 SER A N 1
ATOM 609 C CA . SER A 1 81 ? -21.230 -17.328 40.159 1.00 53.66 81 SER A CA 1
ATOM 610 C C . SER A 1 81 ? -22.150 -17.868 41.257 1.00 53.66 81 SER A C 1
ATOM 612 O O . SER A 1 81 ? -21.705 -18.111 42.375 1.00 53.66 81 SER A O 1
ATOM 614 N N . ARG A 1 82 ? -23.442 -18.043 40.955 1.00 50.75 82 ARG A N 1
ATOM 615 C CA . ARG A 1 82 ? -24.402 -18.722 41.821 1.00 50.75 82 ARG A CA 1
ATOM 616 C C . ARG A 1 82 ? -24.282 -20.218 41.535 1.00 50.75 82 ARG A C 1
ATOM 618 O O . ARG A 1 82 ? -25.097 -20.777 40.805 1.00 50.75 82 ARG A O 1
ATOM 625 N N . SER A 1 83 ? -23.229 -20.854 42.048 1.00 54.75 83 SER A N 1
ATOM 626 C CA . SER A 1 83 ? -23.182 -22.314 42.083 1.00 54.75 83 SER A CA 1
ATOM 627 C C . SER A 1 83 ? -24.419 -22.786 42.850 1.00 54.75 83 SER A C 1
ATOM 629 O O . SER A 1 83 ? -24.589 -22.507 44.036 1.00 54.75 83 SER A O 1
ATOM 631 N N . ARG A 1 84 ? -25.338 -23.451 42.140 1.00 55.03 84 ARG A N 1
ATOM 632 C CA . ARG A 1 84 ? -26.538 -24.081 42.720 1.00 55.03 84 ARG A CA 1
ATOM 633 C C . ARG A 1 84 ? -26.187 -25.178 43.729 1.00 55.03 84 ARG A C 1
ATOM 635 O O . ARG A 1 84 ? -27.069 -25.654 44.429 1.00 55.03 84 ARG A O 1
ATOM 642 N N . ASP A 1 85 ? -24.909 -25.525 43.831 1.00 58.56 85 ASP A N 1
ATOM 643 C CA . ASP A 1 85 ? -24.385 -26.594 44.675 1.00 58.56 85 ASP A CA 1
ATOM 644 C C . ASP A 1 85 ? -24.456 -26.281 46.179 1.00 58.56 85 ASP A C 1
ATOM 646 O O . ASP A 1 85 ? -24.303 -27.186 46.993 1.00 58.56 85 ASP A O 1
ATOM 650 N N . PHE A 1 86 ? -24.736 -25.029 46.565 1.00 55.56 86 PHE A N 1
ATOM 651 C CA . PHE A 1 86 ? -24.870 -24.616 47.969 1.00 55.56 86 PHE A CA 1
ATOM 652 C C . PHE A 1 86 ? -26.269 -24.121 48.358 1.00 55.56 86 PHE A C 1
ATOM 654 O O . PHE A 1 86 ? -26.419 -23.521 49.421 1.00 55.56 86 PHE A O 1
ATOM 661 N N . ASP A 1 87 ? -27.315 -24.397 47.570 1.00 58.97 87 ASP A N 1
ATOM 662 C CA . ASP A 1 87 ? -28.708 -24.116 47.980 1.00 58.97 87 ASP A CA 1
ATOM 663 C C . ASP A 1 87 ? -29.231 -25.202 48.946 1.00 58.97 87 ASP A C 1
ATOM 665 O O . ASP A 1 87 ? -30.308 -25.776 48.795 1.00 58.97 87 ASP A O 1
ATOM 669 N N . ILE A 1 88 ? -28.393 -25.552 49.923 1.00 59.72 88 ILE A N 1
ATOM 670 C CA . ILE A 1 88 ? -28.574 -26.670 50.834 1.00 59.72 88 ILE A CA 1
ATOM 671 C C . ILE A 1 88 ? -28.800 -26.092 52.239 1.00 59.72 88 ILE A C 1
ATOM 673 O O . ILE A 1 88 ? -27.878 -25.668 52.929 1.00 59.72 88 ILE A O 1
ATOM 677 N N . PHE A 1 89 ? -30.078 -26.106 52.626 1.00 58.31 89 PHE A N 1
ATOM 678 C CA . PHE A 1 89 ? -30.638 -25.908 53.968 1.00 58.31 89 PHE A CA 1
ATOM 679 C C . PHE A 1 89 ? -30.676 -24.485 54.542 1.00 58.31 89 PHE A C 1
ATOM 681 O O . PHE A 1 89 ? -29.880 -24.109 55.399 1.00 58.31 89 PHE A O 1
ATOM 688 N N . ASN A 1 90 ? -31.773 -23.774 54.259 1.00 53.72 90 ASN A N 1
ATOM 689 C CA . ASN A 1 90 ? -32.463 -23.066 55.340 1.00 53.72 90 ASN A CA 1
ATOM 690 C C . ASN A 1 90 ? -33.989 -23.036 55.134 1.00 53.72 90 ASN A C 1
ATOM 692 O O . ASN A 1 90 ? -34.596 -21.988 54.944 1.00 53.72 90 ASN A O 1
ATOM 696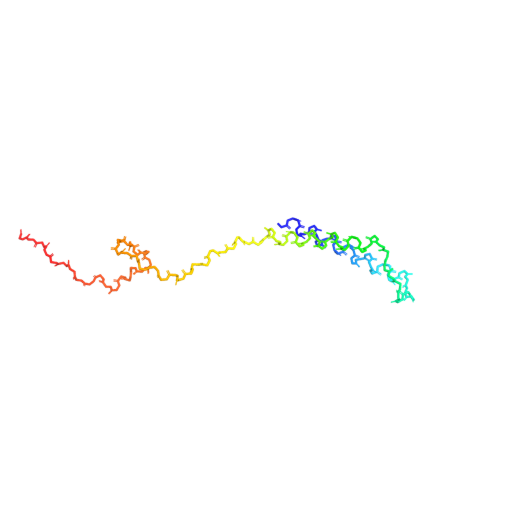 N N . HIS A 1 91 ? -34.627 -24.209 55.195 1.00 55.09 91 HIS A N 1
ATOM 697 C CA . HIS A 1 91 ? -36.059 -24.309 55.494 1.00 55.09 91 HIS A CA 1
ATOM 698 C C . HIS A 1 91 ? -36.228 -24.433 57.013 1.00 55.09 91 HIS A C 1
ATOM 700 O O . HIS A 1 91 ? -36.625 -25.476 57.526 1.00 55.09 91 HIS A O 1
ATOM 706 N N . ARG A 1 92 ? -35.869 -23.393 57.769 1.00 60.69 92 ARG A N 1
ATOM 707 C CA . ARG A 1 92 ? -36.441 -23.217 59.105 1.00 60.69 92 ARG A CA 1
ATOM 708 C C . ARG A 1 92 ? -37.461 -22.097 59.029 1.00 60.69 92 ARG A C 1
ATOM 710 O O . ARG A 1 92 ? -37.146 -21.012 58.561 1.00 60.69 92 ARG A O 1
ATOM 717 N N . MET A 1 93 ? -38.631 -22.413 59.580 1.00 54.38 93 MET A N 1
ATOM 718 C CA . MET A 1 93 ? -39.815 -21.582 59.810 1.00 54.38 93 MET A CA 1
ATOM 719 C C . MET A 1 93 ? -40.910 -21.694 58.744 1.00 54.38 93 MET A C 1
ATOM 721 O O . MET A 1 93 ? -41.090 -20.817 57.907 1.00 54.38 93 MET A O 1
ATOM 725 N N . MET A 1 94 ? -41.735 -22.733 58.881 1.00 50.62 94 MET A N 1
ATOM 726 C CA . MET A 1 94 ? -43.181 -22.512 58.854 1.00 50.62 94 MET A CA 1
ATOM 727 C C . MET A 1 94 ? -43.733 -22.851 60.250 1.00 50.62 94 MET A C 1
ATOM 729 O O . MET A 1 94 ? -43.498 -23.967 60.718 1.00 50.62 94 MET A O 1
ATOM 733 N N . PRO A 1 95 ? -44.345 -21.886 60.962 1.00 60.66 95 PRO A N 1
ATOM 734 C CA . PRO A 1 95 ? -45.070 -22.134 62.203 1.00 60.66 95 PRO A CA 1
ATOM 735 C C . PRO A 1 95 ? -46.435 -22.797 61.932 1.00 60.66 95 PRO A C 1
ATOM 737 O O . PRO A 1 95 ? -47.046 -22.520 60.904 1.00 60.66 95 PRO A O 1
ATOM 740 N N . ASN A 1 96 ? -46.814 -23.657 62.888 1.00 50.84 96 ASN A N 1
ATOM 741 C CA . ASN A 1 96 ? -48.051 -24.422 63.138 1.00 50.84 96 ASN A CA 1
ATOM 742 C C . ASN A 1 96 ? -49.260 -24.236 62.214 1.00 50.84 96 ASN A C 1
ATOM 744 O O . ASN A 1 96 ? -49.821 -23.118 62.192 1.00 50.84 96 ASN A O 1
#

Radius of gyration: 31.71 Å; chains: 1; bounding box: 68×34×84 Å